Protein AF-A0A920SHH2-F1 (afdb_monomer)

Solvent-accessible surface area (backbone atoms only — not comparable to full-atom values): 3770 Å² total; per-residue (Å²): 102,35,70,58,39,36,73,68,50,21,45,73,66,58,15,45,52,55,37,50,50,20,50,49,27,38,75,72,70,41,45,94,62,4,61,73,43,52,64,58,53,48,53,30,41,76,70,62,79,38,68,52,70,67,75,91,76,85,86,74,87,78,94,123

Sequence (64 aa):
MFRLLSAAGMSHDDANIVSEHLVGNSLMGVDSHGVVRFSQYMSFIESGAINPSSTPLVVIDDPQ

Structure (mmCIF, N/CA/C/O backbone):
data_AF-A0A920SHH2-F1
#
_entry.id   AF-A0A920SHH2-F1
#
loop_
_atom_site.group_PDB
_atom_site.id
_atom_site.type_symbol
_atom_site.label_atom_id
_atom_site.label_alt_id
_atom_site.label_comp_id
_atom_site.label_asym_id
_atom_site.label_entity_id
_atom_site.label_seq_id
_atom_site.pdbx_PDB_ins_code
_atom_site.Cartn_x
_atom_site.Cartn_y
_atom_site.Cartn_z
_atom_site.occupancy
_atom_site.B_iso_or_equiv
_atom_site.auth_seq_id
_atom_site.auth_comp_id
_atom_site.auth_asym_id
_atom_site.auth_atom_id
_atom_site.pdbx_PDB_model_num
ATOM 1 N N . MET A 1 1 ? -0.553 -5.988 -8.146 1.00 93.69 1 MET A N 1
ATOM 2 C CA . MET A 1 1 ? -0.520 -5.424 -6.782 1.00 93.69 1 MET A CA 1
ATOM 3 C C . MET A 1 1 ? -1.895 -5.424 -6.140 1.00 93.69 1 MET A C 1
ATOM 5 O O . MET A 1 1 ? -2.049 -6.144 -5.168 1.00 93.69 1 MET A O 1
ATOM 9 N N . PHE A 1 2 ? -2.892 -4.769 -6.742 1.00 97.19 2 PHE A N 1
ATOM 10 C CA . PHE A 1 2 ? -4.285 -4.719 -6.269 1.00 97.19 2 PHE A CA 1
ATOM 11 C C . PHE A 1 2 ? -4.794 -6.044 -5.680 1.00 97.19 2 PHE A C 1
ATOM 13 O O . PHE A 1 2 ? -5.076 -6.126 -4.494 1.00 97.19 2 PHE A O 1
ATOM 20 N N . ARG A 1 3 ? -4.778 -7.124 -6.476 1.00 97.88 3 ARG A N 1
ATOM 21 C CA . ARG A 1 3 ? -5.273 -8.444 -6.044 1.00 97.88 3 ARG A CA 1
ATOM 22 C C . ARG A 1 3 ? -4.562 -9.004 -4.809 1.00 97.88 3 ARG A C 1
ATOM 24 O O . ARG A 1 3 ? -5.184 -9.718 -4.036 1.00 97.88 3 ARG A O 1
ATOM 31 N N . LEU A 1 4 ? -3.273 -8.708 -4.647 1.00 97.69 4 LEU A N 1
ATOM 32 C CA . LEU A 1 4 ? -2.488 -9.167 -3.501 1.00 97.69 4 LEU A CA 1
ATOM 33 C C . LEU A 1 4 ? -2.829 -8.354 -2.249 1.00 97.69 4 LEU A C 1
ATOM 35 O O . LEU A 1 4 ? -3.007 -8.937 -1.190 1.00 97.69 4 LEU A O 1
ATOM 39 N N . LEU A 1 5 ? -2.996 -7.035 -2.383 1.00 97.88 5 LEU A N 1
ATOM 40 C CA . LEU A 1 5 ? -3.443 -6.170 -1.287 1.00 97.88 5 LEU A CA 1
ATOM 41 C C . LEU A 1 5 ? -4.862 -6.537 -0.831 1.00 97.88 5 LEU A C 1
ATOM 43 O O . LEU A 1 5 ? -5.096 -6.685 0.365 1.00 97.88 5 LEU A O 1
ATOM 47 N N . SER A 1 6 ? -5.787 -6.775 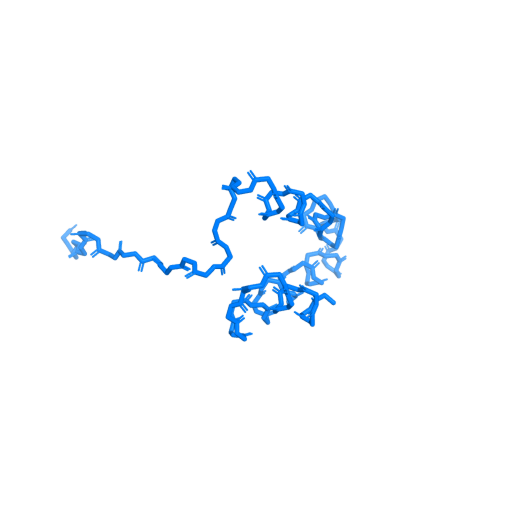-1.767 1.00 97.56 6 SER A N 1
ATOM 48 C CA . SER A 1 6 ? -7.135 -7.252 -1.432 1.00 97.56 6 SER A CA 1
ATOM 49 C C . SER A 1 6 ? -7.104 -8.618 -0.744 1.00 97.56 6 SER A C 1
ATOM 51 O O . SER A 1 6 ? -7.808 -8.828 0.238 1.00 97.56 6 SER A O 1
ATOM 53 N N . ALA A 1 7 ? -6.257 -9.543 -1.212 1.00 97.50 7 ALA A N 1
ATOM 54 C CA . ALA A 1 7 ? -6.080 -10.841 -0.557 1.00 97.50 7 ALA A CA 1
ATOM 55 C C . ALA A 1 7 ? -5.474 -10.716 0.851 1.00 97.50 7 ALA A C 1
ATOM 57 O O . ALA A 1 7 ? -5.765 -11.541 1.712 1.00 97.50 7 ALA A O 1
ATOM 58 N N . ALA A 1 8 ? -4.680 -9.672 1.097 1.00 96.94 8 ALA A N 1
ATOM 59 C CA . ALA A 1 8 ? -4.132 -9.348 2.409 1.00 96.94 8 ALA A CA 1
ATOM 60 C C . ALA A 1 8 ? -5.151 -8.671 3.351 1.00 96.94 8 ALA A C 1
ATOM 62 O O . ALA A 1 8 ? -4.793 -8.321 4.469 1.00 96.94 8 ALA A O 1
ATOM 63 N N . GLY A 1 9 ? -6.411 -8.494 2.931 1.00 97.00 9 GLY A N 1
ATOM 64 C CA . GLY A 1 9 ? -7.493 -7.950 3.761 1.00 97.00 9 GLY A CA 1
ATOM 65 C C . GLY A 1 9 ? -7.780 -6.463 3.551 1.00 97.00 9 GLY A C 1
ATOM 66 O O . GLY A 1 9 ? -8.572 -5.889 4.295 1.00 97.00 9 GLY A O 1
ATOM 67 N N . MET A 1 10 ? -7.154 -5.835 2.554 1.00 97.56 10 MET A N 1
ATOM 68 C CA . MET A 1 10 ? -7.412 -4.439 2.207 1.00 97.56 10 MET A CA 1
ATOM 69 C C . MET A 1 10 ? -8.740 -4.293 1.453 1.00 97.56 10 MET A C 1
ATOM 71 O O . MET A 1 10 ? -9.116 -5.176 0.674 1.00 97.56 10 MET A O 1
ATOM 75 N N . SER A 1 11 ? -9.451 -3.179 1.663 1.00 96.88 11 SER A N 1
ATOM 76 C CA . SER A 1 11 ? -10.666 -2.879 0.897 1.00 96.88 11 SER A CA 1
ATOM 77 C C 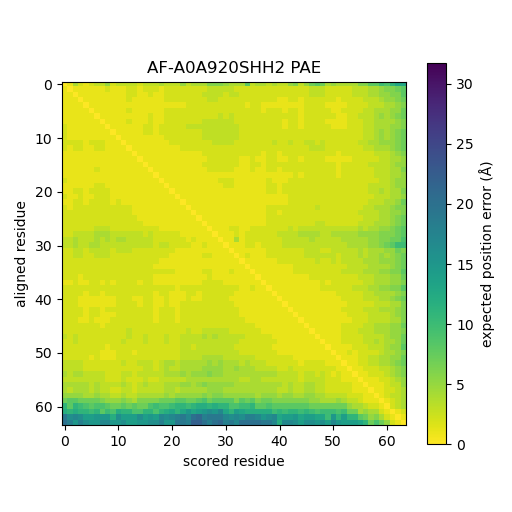. SER A 1 11 ? -10.349 -2.758 -0.601 1.00 96.88 11 SER A C 1
ATOM 79 O O . SER A 1 11 ? -9.199 -2.548 -0.995 1.00 96.88 11 SER A O 1
ATOM 81 N N . HIS A 1 12 ? -11.359 -2.910 -1.462 1.00 96.75 12 HIS A N 1
ATOM 82 C CA . HIS A 1 12 ? -11.166 -2.760 -2.907 1.00 96.75 12 HIS A CA 1
ATOM 83 C C . HIS A 1 12 ? -10.627 -1.361 -3.251 1.00 96.75 12 HIS A C 1
ATOM 85 O O . HIS A 1 12 ? -9.682 -1.229 -4.028 1.00 96.75 12 HIS A O 1
ATOM 91 N N . ASP A 1 13 ? -11.189 -0.323 -2.638 1.00 97.12 13 ASP A N 1
ATOM 92 C CA . ASP A 1 13 ? -10.820 1.058 -2.937 1.00 97.12 13 ASP A CA 1
ATOM 93 C C . ASP A 1 13 ? -9.400 1.368 -2.451 1.00 97.12 13 ASP A C 1
ATOM 95 O O . ASP A 1 13 ? -8.577 1.844 -3.235 1.00 97.12 13 ASP A O 1
ATOM 99 N N . ASP A 1 14 ? -9.052 0.977 -1.222 1.00 97.50 14 ASP A N 1
ATOM 100 C CA . ASP A 1 14 ? -7.704 1.182 -0.679 1.00 97.50 14 ASP A CA 1
ATOM 101 C C . ASP A 1 14 ? -6.651 0.388 -1.464 1.00 97.50 14 ASP A C 1
ATOM 103 O O . ASP A 1 14 ? -5.583 0.909 -1.800 1.00 97.50 14 ASP A O 1
ATOM 107 N N . ALA A 1 15 ? -6.956 -0.863 -1.827 1.00 98.00 15 ALA A N 1
ATOM 108 C CA . ALA A 1 15 ? -6.061 -1.689 -2.631 1.00 98.00 15 ALA A CA 1
ATOM 109 C C . ALA A 1 15 ? -5.815 -1.073 -4.014 1.00 98.00 15 ALA A C 1
ATOM 111 O O . ALA A 1 15 ? -4.706 -1.200 -4.551 1.00 98.00 15 ALA A O 1
ATOM 112 N N . ASN A 1 16 ? -6.826 -0.422 -4.600 1.00 98.31 16 ASN A N 1
ATOM 113 C CA . ASN A 1 16 ? -6.688 0.267 -5.877 1.00 98.31 16 ASN A CA 1
ATOM 114 C C . ASN A 1 16 ? -5.822 1.522 -5.728 1.00 98.31 16 ASN A C 1
ATOM 116 O O . ASN A 1 16 ? -4.816 1.639 -6.426 1.00 98.31 16 ASN A O 1
ATOM 120 N N . ILE A 1 17 ? -6.133 2.379 -4.751 1.00 98.06 17 ILE A N 1
ATOM 121 C CA . ILE A 1 17 ? -5.385 3.611 -4.454 1.00 98.06 17 ILE A CA 1
ATOM 122 C C . ILE A 1 17 ? -3.902 3.306 -4.222 1.00 98.06 17 ILE A C 1
ATOM 124 O O . ILE A 1 17 ? -3.032 3.890 -4.870 1.00 98.06 17 ILE A O 1
ATOM 128 N N . VAL A 1 18 ? -3.585 2.349 -3.346 1.00 98.00 18 VAL A N 1
ATOM 129 C CA . VAL A 1 18 ? -2.191 1.985 -3.043 1.00 98.00 18 VAL A CA 1
ATOM 130 C C . VAL A 1 18 ? -1.487 1.425 -4.280 1.00 98.00 18 VAL A C 1
ATOM 132 O O . VAL A 1 18 ? -0.322 1.739 -4.528 1.00 98.00 18 VAL A O 1
ATOM 135 N N . SER A 1 19 ? -2.178 0.617 -5.089 1.00 98.31 19 SER A N 1
ATOM 136 C CA . SER A 1 19 ? -1.602 0.074 -6.325 1.00 98.31 19 SER A CA 1
ATOM 137 C C . SER A 1 19 ? -1.272 1.165 -7.336 1.00 98.31 19 SER A C 1
ATOM 139 O O . SER A 1 19 ? -0.175 1.152 -7.896 1.00 98.31 19 SER A O 1
ATOM 141 N N . GLU A 1 20 ? -2.196 2.097 -7.556 1.00 98.50 20 GLU A N 1
ATOM 142 C CA . GLU A 1 20 ? -2.015 3.226 -8.467 1.00 98.50 20 GLU A CA 1
ATOM 143 C C . GLU A 1 20 ? -0.883 4.140 -8.000 1.00 98.50 20 GLU A C 1
ATOM 145 O O . GLU A 1 20 ? -0.017 4.482 -8.802 1.00 98.50 20 GLU A O 1
ATOM 150 N N . HIS A 1 21 ? -0.812 4.458 -6.705 1.00 98.31 21 HIS A N 1
ATOM 151 C CA . HIS A 1 21 ? 0.257 5.289 -6.146 1.00 98.31 21 HIS A CA 1
ATOM 152 C C . HIS A 1 21 ? 1.646 4.673 -6.326 1.00 98.31 21 HIS A C 1
ATOM 154 O O . HIS A 1 21 ? 2.577 5.349 -6.764 1.00 98.31 21 HIS A O 1
ATOM 160 N N . LEU A 1 22 ? 1.803 3.388 -6.006 1.00 98.44 22 LEU A N 1
ATOM 161 C CA . LEU A 1 22 ? 3.097 2.715 -6.119 1.00 98.44 22 LEU A CA 1
ATOM 162 C C . LEU A 1 22 ? 3.544 2.572 -7.585 1.00 98.44 22 LEU A C 1
ATOM 164 O O . LEU A 1 22 ? 4.726 2.748 -7.882 1.00 98.44 22 LEU A O 1
ATOM 168 N N . VAL A 1 23 ? 2.621 2.295 -8.513 1.00 98.38 23 VAL A N 1
ATOM 169 C CA . VAL A 1 23 ? 2.930 2.276 -9.955 1.00 98.38 23 VAL A CA 1
ATOM 170 C C . VAL A 1 23 ? 3.250 3.685 -10.456 1.00 98.38 23 VAL A C 1
ATOM 172 O O . VAL A 1 23 ? 4.253 3.872 -11.144 1.00 98.38 23 VAL A O 1
ATOM 175 N N . GLY A 1 24 ? 2.447 4.680 -10.077 1.00 98.62 24 GLY A N 1
ATOM 176 C CA . GLY A 1 24 ? 2.633 6.079 -10.451 1.00 98.62 24 GLY A CA 1
ATOM 177 C C . GLY A 1 24 ? 3.994 6.621 -10.018 1.00 98.62 24 GLY A C 1
ATOM 178 O O . GLY A 1 24 ? 4.704 7.204 -10.833 1.00 98.62 24 GLY A O 1
ATOM 179 N N . ASN A 1 25 ? 4.415 6.349 -8.782 1.00 98.62 25 ASN A N 1
ATOM 180 C CA . ASN A 1 25 ? 5.729 6.755 -8.281 1.00 98.62 25 ASN A CA 1
ATOM 181 C C . ASN A 1 25 ? 6.880 6.144 -9.094 1.00 98.62 25 ASN A C 1
ATOM 183 O O . ASN A 1 25 ? 7.823 6.857 -9.434 1.00 98.62 25 ASN A O 1
ATOM 187 N N . SER A 1 26 ? 6.789 4.861 -9.462 1.00 98.38 26 SER A N 1
ATOM 188 C CA . SER A 1 26 ? 7.778 4.231 -10.350 1.00 98.38 26 SER A CA 1
ATOM 189 C C . SER A 1 26 ? 7.797 4.871 -11.742 1.00 98.38 26 SER A C 1
ATOM 191 O O . SER A 1 26 ? 8.869 5.140 -12.275 1.00 98.38 26 SER A O 1
ATOM 193 N N . LEU A 1 27 ? 6.635 5.190 -12.323 1.00 98.50 27 LEU A N 1
ATOM 194 C CA . LEU A 1 27 ? 6.564 5.865 -13.629 1.00 98.50 27 LEU A CA 1
ATOM 195 C C . LEU A 1 27 ? 7.155 7.283 -13.606 1.00 98.50 27 LEU A C 1
ATOM 197 O O . LEU A 1 27 ? 7.687 7.739 -14.615 1.00 98.50 27 LEU A O 1
ATOM 201 N N . MET A 1 28 ? 7.100 7.962 -12.460 1.00 98.38 28 MET A N 1
ATOM 202 C CA . MET A 1 28 ? 7.712 9.279 -12.253 1.00 98.38 28 MET A CA 1
ATOM 203 C C . MET A 1 28 ? 9.217 9.209 -11.934 1.00 98.38 28 MET A C 1
ATOM 205 O O . MET A 1 28 ? 9.838 10.243 -11.694 1.00 98.38 28 MET A O 1
ATOM 209 N N . GLY 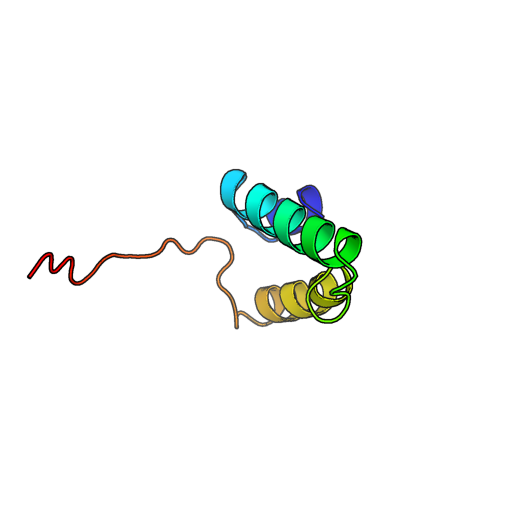A 1 29 ? 9.818 8.013 -11.904 1.00 98.12 29 GLY A N 1
ATOM 210 C CA . GLY A 1 29 ? 11.228 7.814 -11.554 1.00 98.12 29 GLY A CA 1
ATOM 211 C C . GLY A 1 29 ? 11.528 7.910 -10.053 1.00 98.12 29 GLY A C 1
ATOM 212 O O . GLY A 1 29 ? 12.690 8.000 -9.660 1.00 98.12 29 GLY A O 1
ATOM 213 N N . VAL A 1 30 ? 10.504 7.880 -9.194 1.00 98.06 30 VAL A N 1
ATOM 214 C CA . VAL A 1 30 ? 10.636 7.886 -7.726 1.00 98.06 30 VAL A CA 1
ATOM 215 C C . VAL A 1 30 ? 10.606 6.448 -7.206 1.00 98.06 30 VAL A C 1
ATOM 217 O O . VAL A 1 30 ? 9.753 6.055 -6.407 1.00 98.06 30 VAL A O 1
ATOM 220 N N . ASP A 1 31 ? 11.550 5.629 -7.669 1.00 96.00 31 ASP A N 1
ATOM 221 C CA . ASP A 1 31 ? 11.546 4.188 -7.396 1.00 96.00 31 ASP A CA 1
ATOM 222 C C . ASP A 1 31 ? 11.621 3.856 -5.907 1.00 96.00 31 ASP A C 1
ATOM 224 O O . ASP A 1 31 ? 10.990 2.899 -5.469 1.00 96.00 31 ASP A O 1
ATOM 228 N N . SER A 1 32 ? 12.296 4.682 -5.100 1.00 97.06 32 SER A N 1
ATOM 229 C CA . SER A 1 32 ? 12.369 4.522 -3.642 1.00 97.06 32 SER A CA 1
ATOM 230 C C . SER A 1 32 ? 11.007 4.601 -2.941 1.00 97.06 32 SER A C 1
ATOM 232 O O . SER A 1 32 ? 10.909 4.195 -1.784 1.00 97.06 32 SER A O 1
ATOM 234 N N . HIS A 1 33 ? 9.962 5.089 -3.609 1.00 97.62 33 HIS A N 1
ATOM 235 C CA . HIS A 1 33 ? 8.574 5.096 -3.137 1.00 97.62 33 HIS A CA 1
ATOM 236 C C . HIS A 1 33 ? 7.612 4.413 -4.124 1.00 97.62 33 HIS A C 1
ATOM 238 O O . HIS A 1 33 ? 6.396 4.518 -3.965 1.00 97.62 33 HIS A O 1
ATOM 244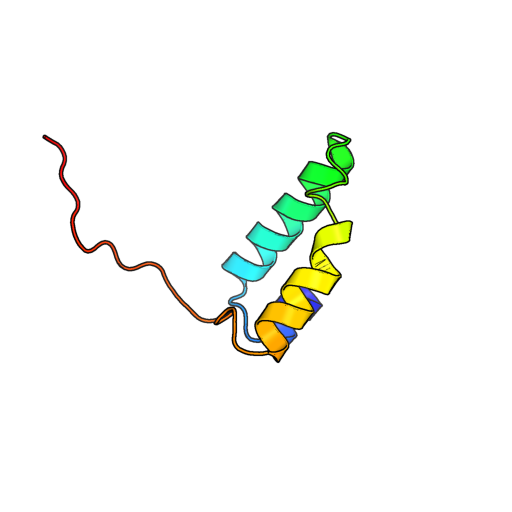 N N . GLY A 1 34 ? 8.143 3.730 -5.139 1.00 98.06 34 GLY A N 1
ATOM 245 C CA . GLY A 1 34 ? 7.374 3.012 -6.146 1.00 98.06 34 GLY A CA 1
ATOM 246 C C . GLY A 1 34 ? 7.143 1.549 -5.786 1.00 98.06 34 GLY A C 1
ATOM 247 O O . GLY A 1 34 ? 7.105 1.170 -4.613 1.00 98.06 34 GLY A O 1
ATOM 248 N N . VAL A 1 35 ? 7.044 0.693 -6.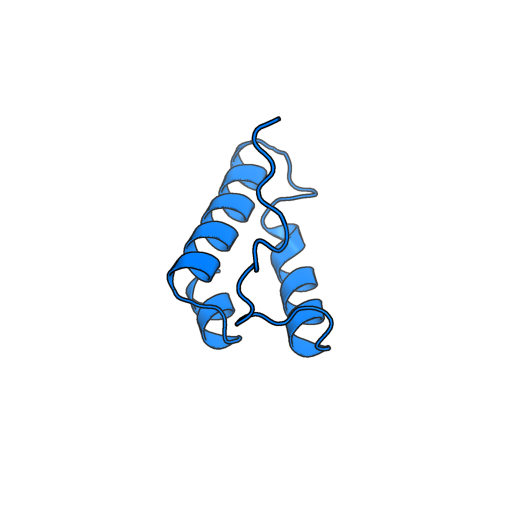803 1.00 98.12 35 VAL A N 1
ATOM 249 C CA . VAL A 1 35 ? 6.746 -0.746 -6.660 1.00 98.12 35 VAL A CA 1
ATOM 250 C C . VAL A 1 35 ? 7.691 -1.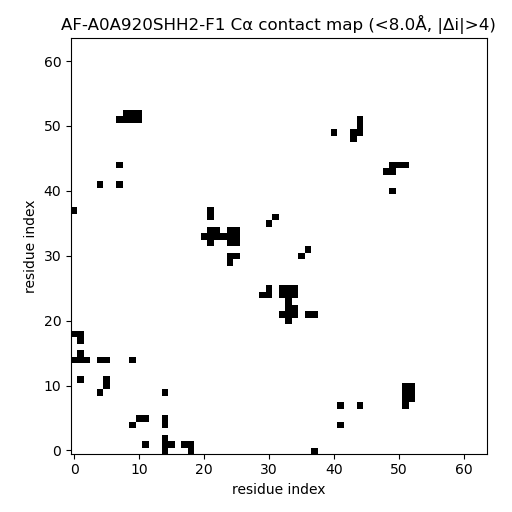463 -5.681 1.00 98.12 35 VAL A C 1
ATOM 252 O O . VAL A 1 35 ? 7.277 -2.428 -5.039 1.00 98.12 35 VAL A O 1
ATOM 255 N N . VAL A 1 36 ? 8.917 -0.962 -5.475 1.00 97.62 36 VAL A N 1
ATOM 256 C CA . VAL A 1 36 ? 9.868 -1.504 -4.486 1.00 97.62 36 VAL A CA 1
ATOM 257 C C . VAL A 1 36 ? 9.292 -1.570 -3.063 1.00 97.62 36 VAL A C 1
ATOM 259 O O . VAL A 1 36 ? 9.673 -2.445 -2.290 1.00 97.62 36 VAL A O 1
ATOM 262 N N . ARG A 1 37 ? 8.358 -0.675 -2.702 1.00 98.06 37 ARG A N 1
ATOM 263 C CA . ARG A 1 37 ? 7.733 -0.638 -1.367 1.00 98.06 37 ARG A CA 1
ATOM 264 C C . ARG A 1 37 ? 6.694 -1.725 -1.151 1.00 98.06 37 ARG A C 1
ATOM 266 O O . ARG A 1 37 ? 6.339 -1.985 -0.005 1.00 98.06 37 ARG A O 1
ATOM 273 N N . PHE A 1 38 ? 6.235 -2.387 -2.211 1.00 98.06 38 PHE A N 1
ATOM 274 C CA . PHE A 1 38 ? 5.187 -3.394 -2.105 1.00 98.06 38 PHE A CA 1
ATOM 275 C C . PHE A 1 38 ? 5.558 -4.533 -1.145 1.00 98.06 38 PHE A C 1
ATOM 277 O O . PHE A 1 38 ? 4.761 -4.885 -0.280 1.00 98.06 38 PHE A O 1
ATOM 284 N N . SER A 1 39 ? 6.779 -5.070 -1.242 1.00 97.25 39 SER A N 1
ATOM 285 C CA . SER A 1 39 ? 7.244 -6.138 -0.345 1.00 97.25 39 SER A CA 1
ATOM 286 C C . SER A 1 39 ? 7.275 -5.687 1.116 1.00 97.25 39 SER A C 1
ATOM 288 O O . SER A 1 39 ? 6.804 -6.406 1.991 1.00 97.25 39 SER A O 1
ATOM 290 N N . GLN A 1 40 ? 7.751 -4.467 1.374 1.00 97.88 40 GLN A N 1
ATOM 291 C CA . GLN A 1 40 ? 7.780 -3.884 2.714 1.00 97.88 40 GLN A CA 1
ATOM 292 C C . GLN A 1 40 ? 6.370 -3.713 3.296 1.00 97.88 40 GLN A C 1
ATOM 294 O O . GLN A 1 40 ? 6.147 -4.041 4.459 1.00 97.88 40 GLN A O 1
ATOM 299 N N . TYR A 1 41 ? 5.411 -3.234 2.500 1.00 97.81 41 TYR A N 1
ATOM 300 C CA . TYR A 1 41 ? 4.020 -3.099 2.942 1.00 97.81 41 TYR A CA 1
ATOM 301 C C . TYR A 1 41 ? 3.384 -4.454 3.246 1.00 97.81 41 TYR A C 1
ATOM 303 O O . TYR A 1 41 ? 2.647 -4.562 4.223 1.00 97.81 41 TYR A O 1
ATOM 311 N N . MET A 1 42 ? 3.719 -5.500 2.485 1.00 98.12 42 MET A N 1
ATOM 312 C CA . MET A 1 42 ? 3.268 -6.854 2.813 1.00 98.12 42 MET A CA 1
ATOM 313 C C . MET A 1 42 ? 3.852 -7.359 4.122 1.00 98.12 42 MET A C 1
ATOM 315 O O . MET A 1 42 ? 3.086 -7.804 4.969 1.00 98.12 42 MET A O 1
ATOM 319 N N . SER A 1 43 ? 5.145 -7.157 4.373 1.00 98.31 43 SER A N 1
ATOM 320 C CA . SER A 1 43 ? 5.735 -7.494 5.674 1.00 98.31 43 SER A CA 1
ATOM 321 C C . SER A 1 43 ? 5.107 -6.713 6.838 1.00 98.31 43 SER A C 1
ATOM 323 O O . SER A 1 43 ? 4.978 -7.241 7.942 1.00 98.31 43 SER A O 1
ATOM 325 N N . PHE A 1 44 ? 4.681 -5.466 6.625 1.00 98.38 44 PHE A N 1
ATOM 326 C CA . PHE A 1 44 ? 3.979 -4.693 7.654 1.00 98.38 44 PHE A CA 1
ATOM 327 C C . PHE A 1 44 ? 2.558 -5.190 7.912 1.00 98.38 44 PHE A C 1
ATOM 329 O O . PHE A 1 44 ? 2.134 -5.215 9.065 1.00 98.38 44 PHE A O 1
ATOM 336 N N . ILE A 1 45 ? 1.841 -5.618 6.875 1.00 97.75 45 ILE A N 1
ATOM 337 C CA . ILE A 1 45 ? 0.514 -6.220 7.034 1.00 97.75 45 ILE A CA 1
ATOM 338 C C . ILE A 1 45 ? 0.628 -7.591 7.715 1.00 97.75 45 ILE A C 1
ATOM 340 O O . ILE A 1 45 ? -0.071 -7.849 8.690 1.00 97.75 45 ILE A O 1
ATOM 344 N N . GLU A 1 46 ? 1.565 -8.435 7.281 1.00 97.06 46 GLU A N 1
ATOM 345 C CA . GLU A 1 46 ? 1.812 -9.761 7.866 1.00 97.06 46 GLU A CA 1
ATOM 346 C C . GLU A 1 46 ? 2.236 -9.692 9.338 1.00 97.06 46 GLU A C 1
ATOM 348 O O . GLU A 1 46 ? 1.827 -10.526 10.142 1.00 97.06 46 GLU A O 1
ATOM 353 N N . SER A 1 47 ? 3.034 -8.688 9.712 1.00 98.25 47 SER A N 1
ATOM 354 C CA . SER A 1 47 ? 3.462 -8.487 11.104 1.00 98.25 47 SER A CA 1
ATOM 355 C C . SER A 1 47 ? 2.419 -7.787 11.982 1.00 98.25 47 SER A C 1
ATOM 357 O O . SER A 1 47 ? 2.639 -7.642 13.184 1.00 98.25 47 SER A O 1
ATOM 359 N N . GLY A 1 48 ? 1.299 -7.332 11.410 1.00 97.56 48 GLY A N 1
ATOM 360 C CA . GLY A 1 48 ? 0.270 -6.565 12.116 1.00 97.56 48 GLY A CA 1
ATOM 361 C C . GLY A 1 48 ? 0.653 -5.112 12.414 1.00 97.56 48 GLY A C 1
ATOM 362 O O . GLY A 1 48 ? -0.098 -4.411 13.091 1.00 97.56 48 GLY A O 1
ATOM 363 N N . ALA A 1 49 ? 1.791 -4.633 11.904 1.00 98.19 49 ALA A N 1
ATOM 364 C CA . ALA A 1 49 ? 2.197 -3.232 12.010 1.00 98.19 49 ALA A CA 1
ATOM 365 C C . ALA A 1 49 ? 1.265 -2.292 11.223 1.00 98.19 49 ALA A C 1
ATOM 367 O O . ALA A 1 49 ? 1.117 -1.124 11.581 1.00 98.19 49 ALA A O 1
ATOM 368 N N . ILE A 1 50 ? 0.626 -2.799 10.164 1.00 97.44 50 ILE A N 1
ATOM 369 C CA . ILE A 1 50 ? -0.440 -2.118 9.425 1.00 97.44 50 ILE A CA 1
ATOM 370 C C . ILE A 1 50 ? -1.699 -2.976 9.491 1.00 97.44 50 ILE A C 1
ATOM 372 O O . ILE A 1 50 ? -1.669 -4.152 9.139 1.00 97.44 50 ILE A O 1
ATOM 376 N N . ASN A 1 51 ? -2.818 -2.364 9.884 1.00 97.50 51 ASN A N 1
ATOM 377 C CA . ASN A 1 51 ? -4.135 -2.966 9.722 1.00 97.50 51 ASN A CA 1
ATOM 378 C C . ASN A 1 51 ? -4.680 -2.619 8.320 1.00 97.50 51 ASN A C 1
ATOM 380 O O . ASN A 1 51 ? -5.056 -1.463 8.097 1.00 97.50 51 ASN A O 1
ATOM 384 N N . PRO A 1 52 ? -4.748 -3.584 7.385 1.00 97.19 52 PRO A N 1
ATOM 385 C CA . PRO A 1 52 ? -5.161 -3.328 6.007 1.00 97.19 52 PRO A CA 1
ATOM 386 C C . PRO A 1 52 ? -6.651 -2.989 5.878 1.00 97.19 52 PRO A C 1
ATOM 388 O O . PRO A 1 52 ? -7.047 -2.424 4.866 1.00 97.19 52 PRO A O 1
ATOM 391 N N . SER A 1 53 ? -7.467 -3.292 6.892 1.00 95.88 53 SER A N 1
ATOM 392 C CA . SER A 1 53 ? -8.904 -3.002 6.908 1.00 95.88 53 SER A CA 1
ATOM 393 C C . SER A 1 53 ? -9.259 -1.775 7.758 1.00 95.88 53 SER A C 1
ATOM 395 O O . SER A 1 53 ? -10.409 -1.628 8.175 1.00 95.88 53 SER A O 1
ATOM 397 N N . SER A 1 54 ? -8.271 -0.950 8.121 1.00 95.62 54 SER A N 1
ATOM 398 C CA . SER A 1 54 ? -8.504 0.239 8.942 1.00 95.62 54 SER A CA 1
ATOM 399 C C . SER A 1 54 ? -9.059 1.397 8.118 1.00 95.62 54 SER A C 1
ATOM 401 O O . SER A 1 54 ? -8.703 1.582 6.960 1.00 95.62 54 SER A O 1
ATOM 403 N N . THR A 1 55 ? -9.915 2.201 8.745 1.00 94.31 55 THR A N 1
ATOM 404 C CA . THR A 1 55 ? -10.465 3.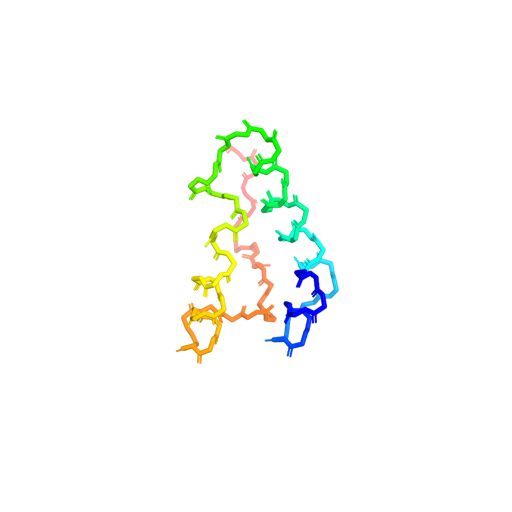425 8.158 1.00 94.31 55 THR A CA 1
ATOM 405 C C . THR A 1 55 ? -10.081 4.621 9.023 1.00 94.31 55 THR A C 1
ATOM 407 O O . THR A 1 55 ? -10.197 4.529 10.252 1.00 94.31 55 THR A O 1
ATOM 410 N N . PRO A 1 56 ? -9.649 5.745 8.432 1.00 92.94 56 PRO A N 1
ATOM 411 C CA . PRO A 1 56 ? -9.347 6.948 9.193 1.00 92.94 56 PRO A CA 1
ATOM 412 C C . PRO A 1 56 ? -10.603 7.465 9.907 1.00 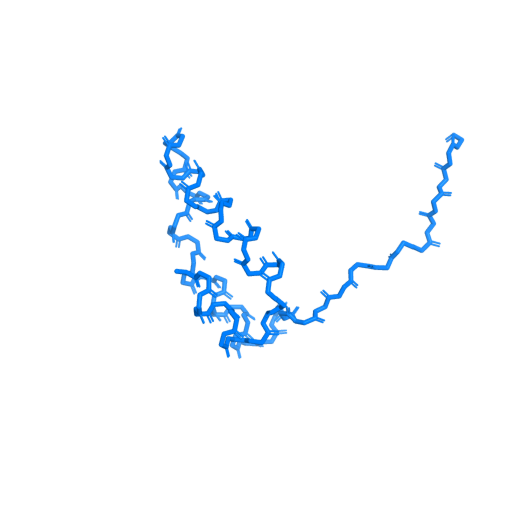92.94 56 PRO A C 1
ATOM 414 O O . PRO A 1 56 ? -11.690 7.495 9.333 1.00 92.94 56 PRO A O 1
ATOM 417 N N . LEU A 1 57 ? -10.441 7.887 11.161 1.00 95.56 57 LEU A N 1
ATOM 418 C CA . LEU A 1 57 ? -11.475 8.569 1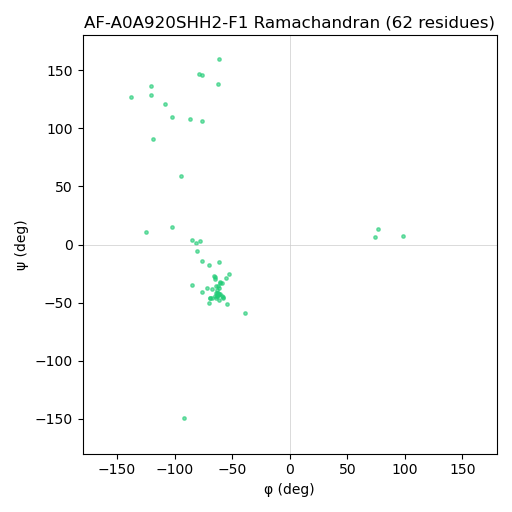1.933 1.00 95.56 57 LEU A CA 1
ATOM 419 C C . LEU A 1 57 ? -11.079 10.034 12.088 1.00 95.56 57 LEU A C 1
ATOM 421 O O . LEU A 1 57 ? -10.037 10.341 12.669 1.00 95.56 57 LEU A O 1
ATOM 425 N N . VAL A 1 58 ? -11.927 10.934 11.601 1.00 95.50 58 VAL A N 1
ATOM 426 C CA . VAL A 1 58 ? -11.774 12.367 11.856 1.00 95.50 58 VAL A CA 1
ATOM 427 C C . VAL A 1 58 ? -12.236 12.636 13.286 1.00 95.50 58 VAL A C 1
ATOM 429 O O . VAL A 1 58 ? -13.422 12.548 13.590 1.00 95.50 58 VAL A O 1
ATOM 432 N N . VAL A 1 59 ? -11.284 12.889 14.185 1.00 96.75 59 VAL A N 1
ATOM 433 C CA . VAL A 1 59 ? -11.567 13.151 15.609 1.00 96.75 59 VAL A CA 1
ATOM 434 C C . VAL A 1 59 ? -11.895 14.625 15.842 1.00 96.75 59 VAL A C 1
ATOM 436 O O . VAL A 1 59 ? -12.728 14.953 16.681 1.00 96.75 59 VAL A O 1
ATOM 439 N N . ILE A 1 60 ? -11.238 15.506 15.092 1.00 95.69 60 ILE A N 1
ATOM 440 C CA . ILE A 1 60 ? -11.458 16.948 15.096 1.00 95.69 60 ILE A CA 1
ATOM 441 C C . ILE A 1 60 ? -11.417 17.389 13.637 1.00 95.69 60 ILE A C 1
ATOM 443 O O . ILE A 1 60 ? -10.462 17.075 12.928 1.00 95.69 60 ILE A O 1
ATOM 447 N N . ASP A 1 61 ? -12.461 18.090 13.216 1.00 92.06 61 ASP A N 1
ATOM 448 C CA . ASP A 1 61 ? -12.546 18.786 11.937 1.00 92.06 61 ASP A CA 1
ATOM 449 C C . ASP A 1 61 ? -12.738 20.266 12.280 1.00 92.06 61 ASP A C 1
ATOM 451 O O . ASP A 1 61 ? -13.851 20.689 12.599 1.00 92.06 61 ASP A O 1
ATOM 455 N N . ASP A 1 62 ? -11.627 21.002 12.395 1.00 89.62 62 ASP A N 1
ATOM 456 C CA . ASP A 1 62 ? -11.636 22.414 12.786 1.00 89.62 62 ASP A CA 1
ATOM 457 C C . ASP A 1 62 ? -11.437 23.299 11.548 1.00 89.62 62 ASP A C 1
ATOM 459 O O . ASP A 1 62 ? -10.351 23.298 10.963 1.00 89.62 62 ASP A O 1
ATOM 463 N N . PRO A 1 63 ? -12.476 24.031 11.116 1.00 79.00 63 PRO A N 1
ATOM 464 C CA . PRO A 1 63 ? -12.381 24.958 10.000 1.00 79.00 63 PRO A CA 1
ATOM 465 C C . PRO A 1 63 ? -11.865 26.356 10.397 1.00 79.00 63 PRO A C 1
ATOM 467 O O . PRO A 1 63 ? -11.904 27.246 9.543 1.00 79.00 63 PRO A O 1
ATOM 470 N N . GLN A 1 64 ? -11.484 26.597 11.660 1.00 64.75 64 GLN A N 1
ATOM 471 C CA . GLN A 1 64 ? -11.012 27.902 12.158 1.00 64.75 64 GLN A CA 1
ATOM 472 C C . GLN A 1 64 ? -9.517 28.155 11.928 1.00 64.75 64 GLN A C 1
ATOM 474 O O . GLN A 1 64 ? -8.697 27.228 12.100 1.00 64.75 64 GLN A O 1
#

Secondary structure (DSSP, 8-state):
-HHHHHHTT--HHHHHHHHHHHHHHHHTT-GGGTTTHHHHHHHHHHTTSS-TT-----S-----

Foldseek 3Di:
DLVVLVVLVADSVLSVVQQCQQCVCVVVVNPVSHPVCVVVVSVCSVVVVDDRHDDDDCPDDDPD

pLDDT: mean 96.39, std 4.86, range [64.75, 98.62]

Nearest PDB structures (foldseek):
  1v9n-assembly1_A-2  TM=9.305E-01  e=3.776E-02  Pyrococcus horikoshii OT3
  1x0a-assembly1_A  TM=9.218E-01  e=7.654E-02  Thermus thermophilus HB8
  3uoe-assembly1_A  TM=9.572E-01  e=1.881E-01  Sinorhizobium meliloti 1021
  4fju-assembly1_B  TM=9.071E-01  e=2.139E-01  Escherichia coli str. K-12 substr. DH10B
  3uoe-assembly1_B  TM=9.670E-01  e=4.067E-01  Sinorhizobium meliloti 1021

Radius of gyration: 13.67 Å; Cα contacts (8 Å, |Δi|>4): 51; chains: 1; bounding box: 25×39×29 Å

Mean predicted aligned error: 2.85 Å